Protein AF-A0A965IUM0-F1 (afdb_monomer_lite)

Foldseek 3Di:
DPPPWDDKAQPQQFDWDWAFDADPVRHGPQKTFGWGDPDPDIDGLAIGHPLQADDGPVNVVCVVQVVQCVDPQSPDWDKDWIATSVNQKIKMKTWRPSDWDFDDDDDPDDGPFTKTKMWIFIDGPHQPAFGKIFIFIDGPVCPVPDDDGPGPDMDTDHSSDDPD

Secondary structure (DSSP, 8-state):
----PPPPBS-----EEEEEEE-TTS-EEEEEEEEE-SSSS-EEEEEE-TT-----HHHHHHHHHHHHHTSGGGSS-EEEEEEEGGGTEEEEEEEEEEEEEEPPP-TTPPTT-EEEEEEEEEEESSSSS-EEEEEEEEEGGGTTT----EEEEEEEE-TTS---

Sequence (164 aa):
MARQTKPAQDAFDFDVHQEPLLTTDGKRTGYFGMVRRDTAEPITLGVCTEQYGVVKNADLIEMVETNLASHDKLSNYNSKKFVVRDGARFYASYDFPDFKTELKPMGKRAKGDILGLRLVVNNSYDRSCRVSLSLGFLRLICTNGMTSLSKEFSMTKRHTLAIV

Radius of gyration: 19.31 Å; chains: 1; bounding box: 57×43×49 Å

Structure (mmCIF, N/CA/C/O backbone):
data_AF-A0A965IUM0-F1
#
_entry.id   AF-A0A965IUM0-F1
#
loop_
_atom_site.group_PDB
_atom_site.id
_atom_site.type_symbol
_atom_site.label_atom_id
_atom_site.label_alt_id
_atom_site.label_comp_id
_atom_site.label_asym_id
_atom_site.label_entity_id
_atom_site.label_seq_id
_atom_site.pdbx_PDB_ins_code
_atom_site.Cartn_x
_atom_site.Cartn_y
_atom_site.Cartn_z
_atom_site.occupancy
_atom_site.B_iso_or_equiv
_atom_site.auth_seq_id
_atom_site.auth_comp_id
_atom_site.auth_asym_id
_atom_site.auth_atom_id
_atom_site.pdbx_PDB_model_num
ATOM 1 N N . MET A 1 1 ? -0.095 -25.270 15.514 1.00 45.28 1 MET A N 1
ATOM 2 C CA . MET A 1 1 ? -1.086 -25.339 14.416 1.00 45.28 1 MET A CA 1
ATOM 3 C C . MET A 1 1 ? -0.635 -24.403 13.306 1.00 45.28 1 MET A C 1
ATOM 5 O O . MET A 1 1 ? -0.259 -23.278 13.618 1.00 45.28 1 MET A O 1
ATOM 9 N N . ALA A 1 2 ? -0.604 -24.849 12.048 1.00 51.69 2 ALA A N 1
ATOM 10 C CA . ALA A 1 2 ? -0.304 -23.959 10.927 1.00 51.69 2 ALA A CA 1
ATOM 11 C C . ALA A 1 2 ? -1.423 -22.913 10.822 1.00 51.69 2 ALA A C 1
ATOM 13 O O . ALA A 1 2 ? -2.597 -23.267 10.726 1.00 51.69 2 ALA A O 1
ATOM 14 N N . ARG A 1 3 ? -1.075 -21.625 10.900 1.00 55.66 3 ARG A N 1
ATOM 15 C CA . ARG A 1 3 ? -2.040 -20.538 10.721 1.00 55.66 3 ARG A CA 1
ATOM 16 C C . ARG A 1 3 ? -2.569 -20.630 9.289 1.00 55.66 3 ARG A C 1
ATOM 18 O O . ARG A 1 3 ? -1.809 -20.358 8.360 1.00 55.66 3 ARG A O 1
ATOM 25 N N . GLN A 1 4 ? -3.835 -21.015 9.107 1.00 58.97 4 GLN A N 1
ATOM 26 C CA . GLN A 1 4 ? -4.494 -20.915 7.804 1.00 58.97 4 GLN A CA 1
ATOM 27 C C . GLN A 1 4 ? -4.485 -19.441 7.403 1.00 58.97 4 GLN A C 1
ATOM 29 O O . GLN A 1 4 ? -5.201 -18.609 7.958 1.00 58.97 4 GLN A O 1
ATOM 34 N N . THR A 1 5 ? -3.557 -19.098 6.518 1.00 66.19 5 THR A N 1
ATOM 35 C CA . THR A 1 5 ? -3.379 -17.729 6.059 1.00 66.19 5 THR A CA 1
ATOM 36 C C . THR A 1 5 ? -4.317 -17.566 4.884 1.00 66.19 5 THR A C 1
ATOM 38 O O . THR A 1 5 ? -4.185 -18.282 3.894 1.00 66.19 5 THR A O 1
ATOM 41 N N . LYS A 1 6 ? -5.298 -16.672 5.018 1.00 80.25 6 LYS A N 1
ATOM 42 C CA . LYS A 1 6 ? -6.212 -16.361 3.920 1.00 80.25 6 LYS A CA 1
ATOM 43 C C . LYS A 1 6 ? -5.405 -15.933 2.684 1.00 80.25 6 LYS A C 1
ATOM 45 O O . LYS A 1 6 ? -4.380 -15.260 2.855 1.00 80.25 6 LYS A O 1
ATOM 50 N N . PRO A 1 7 ? -5.836 -16.330 1.476 1.00 84.81 7 PRO A N 1
ATOM 51 C CA . PRO A 1 7 ? -5.121 -16.006 0.250 1.00 84.81 7 PRO A CA 1
ATOM 52 C C . PRO A 1 7 ? -5.052 -14.491 0.030 1.00 84.81 7 PRO A C 1
ATOM 54 O O . PRO A 1 7 ? -5.846 -13.726 0.587 1.00 84.81 7 PRO A O 1
ATOM 57 N N . ALA A 1 8 ? -4.081 -14.068 -0.780 1.00 89.12 8 ALA A N 1
ATOM 58 C CA . ALA A 1 8 ? -4.038 -12.702 -1.283 1.00 89.12 8 ALA A CA 1
ATOM 59 C C . ALA A 1 8 ? -5.281 -12.423 -2.141 1.00 89.12 8 ALA A C 1
ATOM 61 O O . ALA A 1 8 ? -5.806 -13.332 -2.784 1.00 89.12 8 ALA A O 1
ATOM 62 N N . GLN A 1 9 ? -5.747 -11.178 -2.121 1.00 90.94 9 GLN A N 1
ATOM 63 C CA . GLN A 1 9 ? -6.909 -10.730 -2.885 1.00 90.94 9 GLN A CA 1
ATOM 64 C C . GLN A 1 9 ? -6.497 -9.573 -3.791 1.00 90.94 9 GLN A C 1
ATOM 66 O O . GLN A 1 9 ? -5.678 -8.742 -3.394 1.00 90.94 9 GLN A O 1
ATOM 71 N N . ASP A 1 10 ? -7.098 -9.503 -4.974 1.00 91.75 10 ASP A N 1
ATOM 72 C CA . ASP A 1 10 ? -6.817 -8.441 -5.944 1.00 91.75 10 ASP A CA 1
ATOM 73 C C . ASP A 1 10 ? -7.701 -7.203 -5.725 1.00 91.75 10 ASP A C 1
ATOM 75 O O . ASP A 1 10 ? -7.351 -6.117 -6.168 1.00 91.75 10 ASP A O 1
ATOM 79 N N . ALA A 1 11 ? -8.813 -7.333 -4.993 1.00 90.75 11 ALA A N 1
ATOM 80 C CA . ALA A 1 11 ? -9.650 -6.201 -4.599 1.00 90.75 11 ALA A CA 1
ATOM 81 C C . ALA A 1 11 ? -8.947 -5.378 -3.506 1.00 90.75 11 ALA A C 1
ATOM 83 O O . ALA A 1 11 ? -8.826 -5.834 -2.366 1.00 90.75 11 ALA A O 1
ATOM 84 N N . PHE A 1 12 ? -8.463 -4.183 -3.853 1.00 91.94 12 PHE A N 1
ATOM 85 C CA . PHE A 1 12 ? -7.678 -3.317 -2.960 1.00 91.94 12 PHE A CA 1
ATOM 86 C C . PHE A 1 12 ? -8.303 -1.942 -2.699 1.00 91.94 12 PHE A C 1
ATOM 88 O O . PHE A 1 12 ? -7.847 -1.244 -1.795 1.00 91.94 12 PHE A O 1
ATOM 95 N N . ASP A 1 13 ? -9.304 -1.555 -3.484 1.00 91.88 13 ASP A N 1
ATOM 96 C CA . ASP A 1 13 ? -9.936 -0.234 -3.583 1.00 91.88 13 ASP A CA 1
ATOM 97 C C . ASP A 1 13 ? -11.182 -0.068 -2.695 1.00 91.88 13 ASP A C 1
ATOM 99 O O . ASP A 1 13 ? -11.901 0.922 -2.802 1.00 91.88 13 ASP A O 1
ATOM 103 N N . PHE A 1 14 ? -11.422 -1.014 -1.786 1.00 93.12 14 PHE A N 1
ATOM 104 C CA . PHE A 1 14 ? -12.497 -0.930 -0.800 1.00 93.12 14 PHE A CA 1
ATOM 105 C C . PHE A 1 14 ? -12.324 0.272 0.140 1.00 93.12 14 PHE A C 1
ATOM 107 O O . PHE A 1 14 ? -11.204 0.672 0.480 1.00 93.12 14 PHE A O 1
ATOM 114 N N . ASP A 1 15 ? -13.450 0.816 0.610 1.00 92.00 15 ASP A N 1
ATOM 115 C CA . ASP A 1 15 ? -13.426 1.918 1.566 1.00 92.00 15 ASP A CA 1
ATOM 116 C C . ASP A 1 15 ? -13.113 1.426 2.986 1.00 92.00 15 ASP A C 1
ATOM 118 O O . ASP A 1 15 ? -13.506 0.329 3.404 1.00 92.00 15 ASP A O 1
ATOM 122 N N . VAL A 1 16 ? -12.390 2.255 3.735 1.00 93.06 16 VAL A N 1
ATOM 123 C CA . VAL A 1 16 ? -12.005 1.984 5.121 1.00 93.06 16 VAL A CA 1
ATOM 124 C C . VAL A 1 16 ? -12.343 3.194 5.969 1.00 93.06 16 VAL A C 1
ATOM 126 O O . VAL A 1 16 ? -11.929 4.315 5.680 1.00 93.06 16 VAL A O 1
ATOM 129 N N . HIS A 1 17 ? -13.062 2.952 7.059 1.00 92.25 17 HIS A N 1
ATOM 130 C CA . HIS A 1 17 ? -13.491 3.987 7.986 1.00 92.25 17 HIS A CA 1
ATOM 131 C C . HIS A 1 17 ? -12.791 3.835 9.328 1.00 92.25 17 HIS A C 1
ATOM 133 O O . HIS A 1 17 ? -12.604 2.732 9.839 1.00 92.25 17 HIS A O 1
ATOM 139 N N . GLN A 1 18 ? -12.421 4.963 9.921 1.00 93.88 18 GLN A N 1
ATOM 140 C CA . GLN A 1 18 ? -11.960 5.003 11.298 1.00 93.88 18 GLN A CA 1
ATOM 141 C C . GLN A 1 18 ? -13.171 5.124 12.219 1.00 93.88 18 GLN A C 1
ATOM 143 O O . GLN A 1 18 ? -13.842 6.153 12.239 1.00 93.88 18 GLN A O 1
ATOM 148 N N . GLU A 1 19 ? -13.441 4.083 12.998 1.00 94.19 19 GLU A N 1
ATOM 149 C CA . GLU A 1 19 ? -14.647 4.004 13.817 1.00 94.19 19 GLU A CA 1
ATOM 150 C C . GLU A 1 19 ? -14.350 3.819 15.300 1.00 94.19 19 GLU A C 1
ATOM 152 O O . GLU A 1 19 ? -13.399 3.132 15.669 1.00 94.19 19 GLU A O 1
ATOM 157 N N . PRO A 1 20 ? -15.155 4.418 16.186 1.00 94.62 20 PRO A N 1
ATOM 158 C CA . PRO A 1 20 ? -14.964 4.301 17.618 1.00 94.62 20 PRO A CA 1
ATOM 159 C C . PRO A 1 20 ? -15.160 2.860 18.120 1.00 94.62 20 PRO A C 1
ATOM 161 O O . PRO A 1 20 ? -16.258 2.324 18.035 1.00 94.62 20 PRO A O 1
ATOM 164 N N . LEU A 1 21 ? -14.144 2.253 18.751 1.00 94.25 21 LEU A N 1
ATOM 165 C CA . LEU A 1 21 ? -14.343 0.989 19.472 1.00 94.25 21 LEU A CA 1
ATOM 166 C C . LEU A 1 21 ? -15.047 1.236 20.809 1.00 94.25 21 LEU A C 1
ATOM 168 O O . LEU A 1 21 ? -14.660 2.137 21.575 1.00 94.25 21 LEU A O 1
ATOM 172 N N . LEU A 1 22 ? -16.053 0.411 21.088 1.00 95.25 22 LEU A N 1
ATOM 173 C CA . LEU A 1 22 ? -16.884 0.466 22.286 1.00 95.25 22 LEU A CA 1
ATOM 174 C C . LEU A 1 22 ? -16.636 -0.760 23.175 1.00 95.25 22 LEU A C 1
ATOM 176 O O . LEU A 1 22 ? -16.306 -1.838 22.684 1.00 95.25 22 LEU A O 1
ATOM 180 N N . THR A 1 23 ? -16.778 -0.591 24.489 1.00 93.56 23 THR A N 1
ATOM 181 C CA . THR A 1 23 ? -16.873 -1.711 25.432 1.00 93.56 23 THR A CA 1
ATOM 182 C C . THR A 1 23 ? -18.211 -2.430 25.260 1.00 93.56 23 THR A C 1
ATOM 184 O O . THR A 1 23 ? -19.121 -1.916 24.610 1.00 93.56 23 THR A O 1
ATOM 187 N N . THR A 1 24 ? -18.363 -3.597 25.888 1.00 94.31 24 THR A N 1
ATOM 188 C CA . THR A 1 24 ? -19.643 -4.330 25.935 1.00 94.31 24 THR A CA 1
ATOM 189 C C . THR A 1 24 ? -20.796 -3.476 26.465 1.00 94.31 24 THR A C 1
ATOM 191 O O . THR A 1 24 ? -21.924 -3.627 26.016 1.00 94.31 24 THR A O 1
ATOM 194 N N . ASP A 1 25 ? -20.493 -2.527 27.354 1.00 95.06 25 ASP A N 1
ATOM 195 C CA . ASP A 1 25 ? -21.466 -1.606 27.954 1.00 95.06 25 ASP A CA 1
ATOM 196 C C . ASP A 1 25 ? -21.670 -0.321 27.121 1.00 95.06 25 ASP A C 1
ATOM 198 O O . ASP A 1 25 ? -22.235 0.658 27.607 1.00 95.06 25 ASP A O 1
ATOM 202 N N . GLY A 1 26 ? -21.140 -0.269 25.894 1.00 93.31 26 GLY A N 1
ATOM 203 C CA . GLY A 1 26 ? -21.284 0.861 24.970 1.00 93.31 26 GLY A CA 1
ATOM 204 C C . GLY A 1 26 ? -20.376 2.065 25.250 1.00 93.31 26 GLY A C 1
ATOM 205 O O . GLY A 1 26 ? -20.517 3.101 24.601 1.00 93.31 26 GLY A O 1
ATOM 206 N N . LYS A 1 27 ? -19.424 1.974 26.188 1.00 94.62 27 LYS A N 1
ATOM 207 C CA . LYS A 1 27 ? -18.520 3.089 26.525 1.00 94.62 27 LYS A CA 1
ATOM 208 C C . LYS A 1 27 ? -17.337 3.162 25.563 1.00 94.62 27 LYS A C 1
ATOM 210 O O . LYS A 1 27 ? -16.837 2.144 25.093 1.00 94.62 27 LYS A O 1
ATOM 215 N N . ARG A 1 28 ? -16.833 4.369 25.295 1.00 92.94 28 ARG A N 1
ATOM 216 C CA . ARG A 1 28 ? -15.649 4.571 24.443 1.00 92.94 28 ARG A CA 1
ATOM 217 C C . ARG A 1 28 ? -14.401 3.965 25.088 1.00 92.94 28 ARG A C 1
ATOM 219 O O . ARG A 1 28 ? -14.104 4.231 26.245 1.00 92.94 28 ARG A O 1
ATOM 226 N N . THR A 1 29 ? -13.639 3.210 24.299 1.00 93.31 29 THR A N 1
ATOM 227 C CA . THR A 1 29 ? -12.370 2.589 24.731 1.00 93.31 29 THR A CA 1
ATOM 228 C C . THR A 1 29 ? -11.152 3.514 24.620 1.00 93.31 29 THR A C 1
ATOM 230 O O . THR A 1 29 ? -10.064 3.145 25.050 1.00 93.31 29 THR A O 1
ATOM 233 N N . GLY A 1 3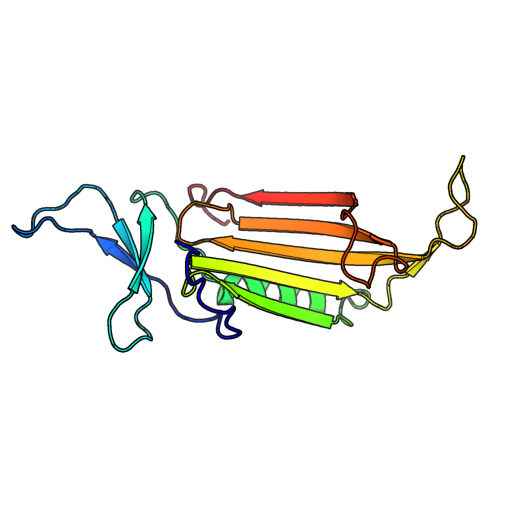0 ? -11.299 4.686 23.990 1.00 91.75 30 GLY A N 1
ATOM 234 C CA . GLY A 1 30 ? -10.175 5.549 23.595 1.00 91.75 30 GLY A CA 1
ATOM 235 C C . GLY A 1 30 ? -9.445 5.087 22.325 1.00 91.75 30 GLY A C 1
ATOM 236 O O . GLY A 1 30 ? -8.572 5.793 21.826 1.00 91.75 30 GLY A O 1
ATOM 237 N N . TYR A 1 31 ? -9.834 3.939 21.763 1.00 94.00 31 TYR A N 1
ATOM 238 C CA . TYR A 1 31 ? -9.307 3.415 20.510 1.00 94.00 31 TYR A CA 1
ATOM 239 C C . TYR A 1 31 ? -10.341 3.480 19.384 1.00 94.00 31 TYR A C 1
ATOM 241 O O . TYR A 1 31 ? -11.555 3.632 19.598 1.00 94.00 31 TYR A O 1
ATOM 249 N N . PHE A 1 32 ? -9.824 3.364 18.167 1.00 94.94 32 PHE A N 1
ATOM 250 C CA . PHE A 1 32 ? -10.591 3.300 16.937 1.00 94.94 32 PHE A CA 1
ATOM 251 C C . PHE A 1 32 ? -10.241 2.024 16.171 1.00 94.94 32 PHE A C 1
ATOM 253 O O . PHE A 1 32 ? -9.100 1.565 16.205 1.00 94.94 32 PHE A O 1
ATOM 260 N N . GLY A 1 33 ? -11.227 1.443 15.502 1.00 94.56 33 GLY A N 1
ATOM 261 C CA . GLY A 1 33 ? -11.065 0.355 14.555 1.00 94.56 33 GLY A CA 1
ATOM 262 C C . GLY A 1 33 ? -10.970 0.916 13.143 1.00 94.56 33 GLY A C 1
ATOM 263 O O . GLY A 1 33 ? -11.688 1.849 12.799 1.00 94.56 33 GLY A O 1
ATOM 264 N N . MET A 1 34 ? -10.093 0.344 12.328 1.00 94.25 34 MET A N 1
ATOM 265 C CA . MET A 1 34 ? -10.103 0.529 10.880 1.00 94.25 34 MET A CA 1
ATOM 266 C C . MET A 1 34 ? -11.075 -0.480 10.293 1.00 94.25 34 MET A C 1
ATOM 268 O O . MET A 1 34 ? -10.759 -1.668 10.243 1.00 94.25 34 MET A O 1
ATOM 272 N N . VAL A 1 35 ? -12.267 -0.030 9.927 1.00 94.56 35 VAL A N 1
ATOM 273 C CA . VAL A 1 35 ? -13.391 -0.891 9.568 1.00 94.56 35 VAL A CA 1
ATOM 274 C C . VAL A 1 35 ? -13.613 -0.863 8.065 1.00 94.56 35 VAL A C 1
ATOM 276 O O . VAL A 1 35 ? -13.803 0.191 7.463 1.00 94.56 35 VAL A O 1
ATOM 279 N N . ARG A 1 36 ? -13.601 -2.055 7.478 1.00 93.12 36 ARG A N 1
ATOM 280 C CA . ARG A 1 36 ? -13.990 -2.342 6.102 1.00 93.12 36 ARG A CA 1
ATOM 281 C C . ARG A 1 36 ? -15.467 -2.758 6.089 1.00 93.12 36 ARG A C 1
ATOM 283 O O . ARG A 1 36 ? -15.855 -3.606 6.895 1.00 93.12 36 ARG A O 1
ATOM 290 N N . ARG A 1 37 ? -16.285 -2.147 5.222 1.00 91.25 37 ARG A N 1
ATOM 291 C CA . ARG A 1 37 ? -17.763 -2.284 5.221 1.00 91.25 37 ARG A CA 1
ATOM 292 C C . ARG A 1 37 ? -18.381 -2.858 3.944 1.00 91.25 37 ARG A C 1
ATOM 294 O O . ARG A 1 37 ? -19.585 -3.065 3.907 1.00 91.25 37 ARG A O 1
ATOM 301 N N . ASP A 1 38 ? -17.592 -3.120 2.912 1.00 89.38 38 ASP A N 1
ATOM 302 C CA . ASP A 1 38 ? -18.051 -3.753 1.666 1.00 89.38 38 ASP A CA 1
ATOM 303 C C . ASP A 1 38 ? -18.348 -5.257 1.823 1.00 89.38 38 ASP A C 1
ATOM 305 O O . ASP A 1 38 ? -18.941 -5.873 0.940 1.00 89.38 38 ASP A O 1
ATOM 309 N N . THR A 1 39 ? -17.957 -5.862 2.946 1.00 87.06 39 THR A N 1
ATOM 310 C CA . THR A 1 39 ? -18.265 -7.251 3.295 1.00 87.06 39 THR A CA 1
ATOM 311 C C . THR A 1 39 ? -19.595 -7.368 4.039 1.00 87.06 39 THR A C 1
ATOM 313 O O . THR A 1 39 ? -20.001 -6.444 4.735 1.00 87.06 39 THR A O 1
ATOM 316 N N . ALA A 1 40 ? -20.254 -8.532 3.935 1.00 86.69 40 ALA A N 1
ATOM 317 C CA . ALA A 1 40 ? -21.560 -8.787 4.562 1.00 86.69 40 ALA A CA 1
ATOM 318 C C . ALA A 1 40 ? -21.593 -8.468 6.068 1.00 86.69 40 ALA A C 1
ATOM 320 O O . ALA A 1 40 ? -22.587 -7.954 6.568 1.00 86.69 40 ALA A O 1
ATOM 321 N N . GLU A 1 41 ? -20.483 -8.730 6.758 1.00 88.69 41 GLU A N 1
ATOM 322 C CA . GLU A 1 41 ? -20.235 -8.283 8.125 1.00 88.69 41 GLU A CA 1
ATOM 323 C C . GLU A 1 41 ? -19.080 -7.273 8.121 1.00 88.69 41 GLU A C 1
ATOM 325 O O . GLU A 1 41 ? -18.081 -7.526 7.435 1.00 88.69 41 GLU A O 1
ATOM 330 N N . PRO A 1 42 ? -19.152 -6.159 8.874 1.00 90.38 42 PRO A N 1
ATOM 331 C CA . PRO A 1 42 ? -18.042 -5.221 8.992 1.00 90.38 42 PRO A CA 1
ATOM 332 C C . PRO A 1 42 ? -16.794 -5.889 9.580 1.00 90.38 42 PRO A C 1
ATOM 334 O O . PRO A 1 42 ? -16.840 -6.512 10.642 1.00 90.38 42 PRO A O 1
ATOM 337 N N . ILE A 1 43 ? -15.648 -5.724 8.920 1.00 91.50 43 ILE A N 1
ATOM 338 C CA . ILE A 1 43 ? -14.379 -6.317 9.361 1.00 91.50 43 ILE A CA 1
ATOM 339 C C . ILE A 1 43 ? -13.479 -5.221 9.917 1.00 91.50 43 ILE A C 1
ATOM 341 O O . ILE A 1 43 ? -13.125 -4.273 9.221 1.00 91.50 43 ILE A O 1
ATOM 345 N N . THR A 1 44 ? -13.036 -5.383 11.164 1.00 93.56 44 THR A N 1
ATOM 346 C CA . THR A 1 44 ? -11.983 -4.529 11.727 1.00 93.56 44 THR A CA 1
ATOM 347 C C . THR A 1 44 ? -10.615 -5.036 11.270 1.00 93.56 44 THR A C 1
ATOM 349 O O . THR A 1 44 ? -10.144 -6.081 11.715 1.00 93.56 44 THR A O 1
ATOM 352 N N . LEU A 1 45 ? -9.962 -4.281 10.390 1.00 92.88 45 LEU A N 1
ATOM 353 C CA . LEU A 1 45 ? -8.638 -4.572 9.836 1.00 92.88 45 LEU A CA 1
ATOM 354 C C . LEU A 1 45 ? -7.514 -4.328 10.849 1.00 92.88 45 LEU A C 1
ATOM 356 O O . LEU A 1 45 ? -6.458 -4.953 10.779 1.00 92.88 45 LEU A O 1
ATOM 360 N N . GLY A 1 46 ? -7.735 -3.422 11.798 1.00 92.00 46 GLY A N 1
ATOM 361 C CA . GLY A 1 46 ? -6.782 -3.101 12.847 1.00 92.00 46 GLY A CA 1
ATOM 362 C C . GLY A 1 46 ? -7.326 -2.084 13.837 1.00 92.00 46 GLY A C 1
ATOM 363 O O . GLY A 1 46 ? -8.373 -1.484 13.619 1.00 92.00 46 GLY A O 1
ATOM 364 N N . VAL A 1 47 ? -6.600 -1.895 14.935 1.00 93.31 47 VAL A N 1
ATOM 365 C CA . VAL A 1 47 ? -6.943 -0.933 15.992 1.00 93.31 47 VAL A CA 1
ATOM 366 C C . VAL A 1 47 ? -5.907 0.177 15.994 1.00 93.31 47 VAL A C 1
ATOM 368 O O . VAL A 1 47 ? -4.723 -0.128 15.870 1.00 93.31 47 VAL A O 1
ATOM 371 N N . CYS A 1 48 ? -6.309 1.431 16.169 1.00 90.44 48 CYS A N 1
ATOM 372 C CA . CYS A 1 48 ? -5.436 2.600 16.199 1.00 90.44 48 CYS A CA 1
ATOM 373 C C . CYS A 1 48 ? -5.930 3.671 17.188 1.00 90.44 48 CYS A C 1
ATOM 375 O O . CYS A 1 48 ? -6.973 3.533 17.828 1.00 90.44 48 CYS A O 1
ATOM 377 N N . THR A 1 49 ? -5.153 4.743 17.322 1.00 90.44 49 THR A N 1
ATOM 378 C CA . THR A 1 49 ? -5.564 5.972 18.013 1.00 90.44 49 THR A CA 1
ATOM 379 C C . THR A 1 49 ? -6.209 6.944 17.026 1.00 90.44 49 THR A C 1
ATOM 381 O O . THR A 1 49 ? -6.101 6.760 15.814 1.00 90.44 49 THR A O 1
ATOM 384 N N . GLU A 1 50 ? -6.859 7.990 17.538 1.00 87.50 50 GLU A N 1
ATOM 385 C CA . GLU A 1 50 ? -7.520 9.032 16.735 1.00 87.50 50 GLU A CA 1
ATOM 386 C C . GLU A 1 50 ? -6.595 9.667 15.690 1.00 87.50 50 GLU A C 1
ATOM 388 O O . GLU A 1 50 ? -6.979 9.861 14.547 1.00 87.50 50 GLU A O 1
ATOM 393 N N . GLN A 1 51 ? -5.332 9.890 16.058 1.00 85.50 51 GLN A N 1
ATOM 394 C CA . GLN A 1 51 ? -4.324 10.522 15.202 1.00 85.50 51 GLN A CA 1
ATOM 395 C C . GLN A 1 51 ? -3.940 9.700 13.964 1.00 85.50 51 GLN A C 1
ATOM 397 O O . GLN A 1 51 ? -3.176 10.181 13.132 1.00 85.50 51 GLN A O 1
ATOM 402 N N . TYR A 1 52 ? -4.370 8.442 13.856 1.00 84.62 52 TYR A N 1
ATOM 403 C CA . TYR A 1 52 ? -4.035 7.602 12.714 1.00 84.62 52 TYR A CA 1
ATOM 404 C C . TYR A 1 52 ? -4.913 7.961 11.513 1.00 84.62 52 TYR A C 1
ATOM 406 O O . TYR A 1 52 ? -6.045 7.498 11.408 1.00 84.62 52 TYR A O 1
ATOM 414 N N . GLY A 1 53 ? -4.368 8.761 10.597 1.00 85.00 53 GLY A N 1
ATOM 415 C CA . GLY A 1 53 ? -5.038 9.127 9.358 1.00 85.00 53 GLY A CA 1
ATOM 416 C C . GLY A 1 53 ? -5.250 7.916 8.452 1.00 85.00 53 GLY A C 1
ATOM 417 O O . GLY A 1 53 ? -4.310 7.165 8.151 1.00 85.00 53 GLY A O 1
ATOM 418 N N . VAL A 1 54 ? -6.491 7.741 8.003 1.00 88.25 54 VAL A N 1
ATOM 419 C CA . VAL A 1 54 ? -6.832 6.742 6.992 1.00 88.25 54 VAL A CA 1
ATOM 420 C C . VAL A 1 54 ? -6.313 7.215 5.647 1.00 88.25 54 VAL A C 1
ATOM 422 O O . VAL A 1 54 ? -6.636 8.305 5.189 1.00 88.25 54 VAL A O 1
ATOM 425 N N . VAL A 1 55 ? -5.507 6.372 5.014 1.00 91.12 55 VAL A N 1
ATOM 426 C CA . VAL A 1 55 ? -4.984 6.612 3.672 1.00 91.12 55 VAL A CA 1
ATOM 427 C C . VAL A 1 55 ? -5.571 5.535 2.782 1.00 91.12 55 VAL A C 1
ATOM 429 O O . VAL A 1 55 ? -5.237 4.355 2.948 1.00 91.12 55 VAL A O 1
ATOM 432 N N . LYS A 1 56 ? -6.500 5.906 1.901 1.00 92.50 56 LYS A N 1
ATOM 433 C CA . LYS A 1 56 ? -7.183 4.939 1.042 1.00 92.50 56 LYS A CA 1
ATOM 434 C C . LYS A 1 56 ? -6.211 4.420 -0.016 1.00 92.50 56 LYS A C 1
ATOM 436 O O . LYS A 1 56 ? -5.388 5.165 -0.545 1.00 92.50 56 LYS A O 1
ATOM 441 N N . ASN A 1 57 ? -6.278 3.122 -0.301 1.00 93.56 57 ASN A N 1
ATOM 442 C CA . ASN A 1 57 ? -5.416 2.524 -1.320 1.00 93.56 57 ASN A CA 1
ATOM 443 C C . ASN A 1 57 ? -5.754 3.060 -2.717 1.00 93.56 57 ASN A C 1
ATOM 445 O O . ASN A 1 57 ? -4.839 3.225 -3.516 1.00 93.56 57 ASN A O 1
ATOM 449 N N . ALA A 1 58 ? -7.034 3.353 -2.983 1.00 93.38 58 ALA A N 1
ATOM 450 C CA . ALA A 1 58 ? -7.482 3.981 -4.224 1.00 93.38 58 ALA A CA 1
ATOM 451 C C . ALA A 1 58 ? -6.752 5.313 -4.457 1.00 93.38 58 ALA A C 1
ATOM 453 O O . ALA A 1 58 ? -6.021 5.430 -5.436 1.00 93.38 58 ALA A O 1
ATOM 454 N N . ASP A 1 59 ? -6.820 6.235 -3.492 1.00 93.25 59 ASP A N 1
ATOM 455 C CA . ASP A 1 59 ? -6.160 7.546 -3.562 1.00 93.25 59 ASP A CA 1
ATOM 456 C C . ASP A 1 59 ? -4.634 7.427 -3.747 1.00 93.25 59 ASP A C 1
ATOM 458 O O . ASP A 1 59 ? -4.025 8.173 -4.513 1.00 93.25 59 ASP A O 1
ATOM 462 N N . LEU A 1 60 ? -3.987 6.469 -3.065 1.00 91.75 60 LEU A N 1
ATOM 463 C CA . LEU A 1 60 ? -2.547 6.229 -3.227 1.00 91.75 60 LEU A CA 1
ATOM 464 C C . LEU A 1 60 ? -2.191 5.756 -4.633 1.00 91.75 60 LEU A C 1
ATOM 466 O O . LEU A 1 60 ? -1.167 6.169 -5.177 1.00 91.75 60 LEU A O 1
ATOM 470 N N . ILE A 1 61 ? -2.995 4.860 -5.195 1.00 94.88 61 ILE A N 1
ATOM 471 C CA . ILE A 1 61 ? -2.748 4.296 -6.519 1.00 94.88 61 ILE A CA 1
ATOM 472 C C . ILE A 1 61 ? -3.045 5.323 -7.599 1.00 94.88 61 ILE A C 1
ATOM 474 O O . ILE A 1 61 ? -2.223 5.489 -8.492 1.00 94.88 61 ILE A O 1
ATOM 478 N N . GLU A 1 62 ? -4.132 6.075 -7.470 1.00 95.25 62 GLU A N 1
ATOM 479 C CA . GLU A 1 62 ? -4.448 7.186 -8.362 1.00 95.25 62 GLU A CA 1
ATOM 480 C C . GLU A 1 62 ? -3.328 8.232 -8.364 1.00 95.25 62 GLU A C 1
ATOM 482 O O . GLU A 1 62 ? -2.851 8.628 -9.429 1.00 95.25 62 GLU A O 1
ATOM 487 N N . MET A 1 63 ? -2.832 8.622 -7.183 1.00 92.94 63 MET A N 1
ATOM 488 C CA . MET A 1 63 ? -1.704 9.545 -7.062 1.00 92.94 63 MET A CA 1
ATOM 489 C C . MET A 1 63 ? -0.460 9.002 -7.771 1.00 92.94 63 MET A C 1
ATOM 491 O O . MET A 1 63 ? 0.195 9.735 -8.513 1.00 92.94 63 MET A O 1
ATOM 495 N N . VAL A 1 64 ? -0.114 7.731 -7.560 1.00 93.50 64 VAL A N 1
ATOM 496 C CA . VAL A 1 64 ? 1.058 7.115 -8.198 1.00 93.50 64 VAL A CA 1
ATOM 497 C C . VAL A 1 64 ? 0.881 7.058 -9.710 1.00 93.50 64 VAL A C 1
ATOM 499 O O . VAL A 1 64 ? 1.755 7.519 -10.437 1.00 93.50 64 VAL A O 1
ATOM 502 N N . GLU A 1 65 ? -0.241 6.546 -10.198 1.00 94.69 65 GLU A N 1
ATOM 503 C CA . GLU A 1 65 ? -0.465 6.315 -11.626 1.00 94.69 65 GLU A CA 1
ATOM 504 C C . GLU A 1 65 ? -0.607 7.614 -12.409 1.00 94.69 65 GLU A C 1
ATOM 506 O O . GLU A 1 65 ? -0.058 7.712 -13.503 1.00 94.69 65 GLU A O 1
ATOM 511 N N . THR A 1 66 ? -1.211 8.645 -11.816 1.00 93.88 66 THR A N 1
ATOM 512 C CA . THR A 1 66 ? -1.244 9.996 -12.395 1.00 93.88 66 THR A CA 1
ATOM 513 C C . THR A 1 66 ? 0.168 10.565 -12.558 1.00 93.88 66 THR A C 1
ATOM 515 O O . THR A 1 66 ? 0.496 11.134 -13.599 1.00 93.88 66 THR A O 1
ATOM 518 N N . ASN A 1 67 ? 1.042 10.377 -11.562 1.00 91.94 67 ASN A N 1
ATOM 519 C CA . ASN A 1 67 ? 2.434 10.834 -11.635 1.00 91.94 67 ASN A CA 1
ATOM 520 C C . ASN A 1 67 ? 3.302 9.988 -12.582 1.00 91.94 67 ASN A C 1
ATOM 522 O O . ASN A 1 67 ? 4.249 10.508 -13.167 1.00 91.94 67 ASN A O 1
ATOM 526 N N . LEU A 1 68 ? 3.008 8.697 -12.747 1.00 91.94 68 LEU A N 1
ATOM 527 C CA . LEU A 1 68 ? 3.688 7.862 -13.742 1.00 91.94 68 LEU A CA 1
ATOM 528 C C . LEU A 1 68 ? 3.255 8.235 -15.164 1.00 91.94 68 LEU A C 1
ATOM 530 O O . LEU A 1 68 ? 4.099 8.338 -16.049 1.00 91.94 68 LEU A O 1
ATOM 534 N N . ALA A 1 69 ? 1.962 8.497 -15.369 1.00 90.50 69 ALA A N 1
ATOM 535 C CA . ALA A 1 69 ? 1.410 8.900 -16.658 1.00 90.50 69 ALA A CA 1
ATOM 536 C C . ALA A 1 69 ? 1.922 10.271 -17.129 1.00 90.50 69 ALA A C 1
ATOM 538 O O . ALA A 1 69 ? 2.036 10.492 -18.329 1.00 90.50 69 ALA A O 1
ATOM 539 N N . SER A 1 70 ? 2.277 11.176 -16.210 1.00 91.19 70 SER A N 1
ATOM 540 C CA . SER A 1 70 ? 2.858 12.481 -16.558 1.00 91.19 70 SER A CA 1
ATOM 541 C C . SER A 1 70 ? 4.314 12.417 -17.041 1.00 91.19 70 SER A C 1
ATOM 543 O O . SER A 1 70 ? 4.863 13.436 -17.458 1.00 91.19 70 SER A O 1
ATOM 545 N N . HIS A 1 71 ? 4.948 11.239 -17.005 1.00 86.44 71 HIS A N 1
ATOM 546 C CA . HIS A 1 71 ? 6.330 11.036 -17.429 1.00 86.44 71 HIS A CA 1
ATOM 547 C C . HIS A 1 71 ? 6.408 9.982 -18.541 1.00 86.44 71 HIS A C 1
ATOM 549 O O . HIS A 1 71 ? 6.338 8.784 -18.271 1.00 86.44 71 HIS A O 1
ATOM 555 N N . ASP A 1 72 ? 6.675 10.404 -19.781 1.00 84.00 72 ASP A N 1
ATOM 556 C CA . ASP A 1 72 ? 6.696 9.522 -20.963 1.00 84.00 72 ASP A CA 1
ATOM 557 C C . ASP A 1 72 ? 7.548 8.255 -20.776 1.00 84.00 72 ASP A C 1
ATOM 559 O O . ASP A 1 72 ? 7.132 7.157 -21.138 1.00 84.00 72 ASP A O 1
ATOM 563 N N . LYS A 1 73 ? 8.715 8.379 -20.127 1.00 81.25 73 LYS A N 1
ATOM 564 C CA . LYS A 1 73 ? 9.655 7.265 -19.882 1.00 81.25 73 LYS A CA 1
ATOM 565 C C . LYS A 1 73 ? 9.186 6.254 -18.831 1.00 81.25 73 LYS A C 1
ATOM 567 O O . LYS A 1 73 ? 9.803 5.202 -18.693 1.00 81.25 73 LYS A O 1
ATOM 572 N N . LEU A 1 74 ? 8.165 6.602 -18.054 1.00 85.31 74 LEU A N 1
ATOM 573 C CA . LEU A 1 74 ? 7.603 5.786 -16.978 1.00 85.31 74 LEU A CA 1
ATOM 574 C C . LEU A 1 74 ? 6.153 5.382 -17.263 1.00 85.31 74 LEU A C 1
ATOM 576 O O . LEU A 1 74 ? 5.557 4.699 -16.441 1.00 85.31 74 LEU A O 1
ATOM 580 N N . SER A 1 75 ? 5.595 5.778 -18.409 1.00 84.56 75 SER A N 1
ATOM 581 C CA . SER A 1 75 ? 4.211 5.482 -18.789 1.00 84.56 75 SER A CA 1
ATOM 582 C C . SER A 1 75 ? 3.989 4.002 -19.129 1.00 84.56 75 SER A C 1
ATOM 584 O O . SER A 1 75 ? 2.913 3.466 -18.872 1.00 84.56 75 SER A O 1
ATOM 586 N N . ASN A 1 76 ? 5.016 3.319 -19.646 1.00 89.38 76 ASN A N 1
ATOM 587 C CA . ASN A 1 76 ? 4.982 1.886 -19.919 1.00 89.38 76 ASN A CA 1
ATOM 588 C C . ASN A 1 76 ? 5.475 1.087 -18.702 1.00 89.38 76 ASN A C 1
ATOM 590 O O . ASN A 1 76 ? 6.673 1.063 -18.398 1.00 89.38 76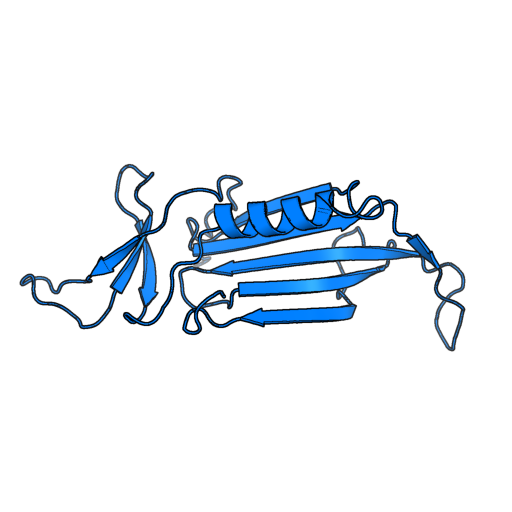 ASN A O 1
ATOM 594 N N . TYR A 1 77 ? 4.551 0.425 -18.002 1.00 92.19 77 TYR A N 1
ATOM 595 C CA . TYR A 1 77 ? 4.860 -0.403 -16.839 1.00 92.19 77 TYR A CA 1
ATOM 596 C C . TYR A 1 77 ? 3.950 -1.626 -16.718 1.00 92.19 77 TYR A C 1
ATOM 598 O O . TYR A 1 77 ? 2.787 -1.615 -17.114 1.00 92.19 77 TYR A O 1
ATOM 606 N N . ASN A 1 78 ? 4.464 -2.666 -16.064 1.00 91.88 78 ASN A N 1
ATOM 607 C CA . ASN A 1 78 ? 3.664 -3.782 -15.569 1.00 91.88 78 ASN A CA 1
ATOM 608 C C . ASN A 1 78 ? 3.361 -3.559 -14.088 1.00 91.88 78 ASN A C 1
ATOM 610 O O . ASN A 1 78 ? 4.285 -3.401 -13.289 1.00 91.88 78 ASN A O 1
ATOM 614 N N . SER A 1 79 ? 2.082 -3.562 -13.711 1.00 94.12 79 SER A N 1
ATOM 615 C CA . SER A 1 79 ? 1.676 -3.409 -12.312 1.00 94.12 79 SER A CA 1
ATOM 616 C C . SER A 1 79 ? 1.188 -4.725 -11.711 1.00 94.12 79 SER A C 1
ATOM 618 O O . SER A 1 79 ? 0.557 -5.549 -12.371 1.00 94.12 79 SER A O 1
ATOM 620 N N . LYS A 1 80 ? 1.479 -4.923 -10.427 1.00 94.38 80 LYS A N 1
ATOM 621 C CA . LYS A 1 80 ? 0.890 -5.976 -9.599 1.00 94.38 80 LYS A CA 1
ATOM 622 C C . LYS A 1 80 ? 0.431 -5.346 -8.301 1.00 94.38 80 LYS A C 1
ATOM 624 O O . LYS A 1 80 ? 1.241 -4.733 -7.613 1.00 94.38 80 LYS A O 1
ATOM 629 N N . LYS A 1 81 ? -0.845 -5.507 -7.970 1.00 95.75 81 LYS A N 1
ATOM 630 C CA . LYS A 1 81 ? -1.490 -4.915 -6.795 1.00 95.75 81 LYS A CA 1
ATOM 631 C C . LYS A 1 81 ? -2.254 -6.013 -6.083 1.00 95.75 81 LYS A C 1
ATOM 633 O O . LYS A 1 81 ? -2.966 -6.765 -6.735 1.00 95.75 81 LYS A O 1
ATOM 638 N N . PHE A 1 82 ? -2.073 -6.139 -4.779 1.00 94.75 82 PHE A N 1
ATOM 639 C CA . PHE A 1 82 ? -2.802 -7.122 -3.992 1.00 94.75 82 PHE A CA 1
ATOM 640 C C . PHE A 1 82 ? -2.860 -6.707 -2.528 1.00 94.75 82 PHE A C 1
ATOM 642 O O . PHE A 1 82 ? -1.996 -5.989 -2.012 1.00 94.75 82 PHE A O 1
ATOM 649 N N . VAL A 1 83 ? -3.869 -7.217 -1.837 1.00 94.56 83 VAL A N 1
ATOM 650 C CA . VAL A 1 83 ? -3.997 -7.112 -0.389 1.00 94.56 83 VAL A CA 1
ATOM 651 C C . VAL A 1 83 ? -3.852 -8.471 0.275 1.00 94.56 83 VAL A C 1
ATOM 653 O O . VAL A 1 83 ? -4.116 -9.525 -0.303 1.00 94.56 83 VAL A O 1
ATOM 656 N N . VAL A 1 84 ? -3.432 -8.447 1.534 1.00 92.69 84 VAL A N 1
ATOM 657 C CA . VAL A 1 84 ? -3.353 -9.625 2.401 1.00 92.69 84 VAL A CA 1
ATOM 658 C C . VAL A 1 84 ? -3.983 -9.311 3.753 1.00 92.69 84 VAL A C 1
ATOM 660 O O . VAL A 1 84 ? -4.200 -8.146 4.092 1.00 92.69 84 VAL A O 1
ATOM 663 N N . ARG A 1 85 ? -4.243 -10.352 4.556 1.00 89.88 85 ARG A N 1
ATOM 664 C CA . ARG A 1 85 ? -4.869 -10.226 5.888 1.00 89.88 85 ARG A CA 1
ATOM 665 C C . ARG A 1 85 ? -6.215 -9.490 5.822 1.00 89.88 85 ARG A C 1
ATOM 667 O O . ARG A 1 85 ? -6.392 -8.473 6.481 1.00 89.88 85 ARG A O 1
ATOM 674 N N . ASP A 1 86 ? -7.122 -9.980 4.979 1.00 89.00 86 ASP A N 1
ATOM 675 C CA . ASP A 1 86 ? -8.478 -9.424 4.804 1.00 89.00 86 ASP A CA 1
ATOM 676 C C . ASP A 1 86 ? -8.542 -7.974 4.289 1.00 89.00 86 ASP A C 1
ATOM 678 O O . ASP A 1 86 ? -9.600 -7.349 4.312 1.00 89.00 86 ASP A O 1
ATOM 682 N N . GLY A 1 87 ? -7.425 -7.439 3.790 1.00 91.38 87 GLY A N 1
ATOM 683 C CA . GLY A 1 87 ? -7.328 -6.044 3.361 1.00 91.38 87 GLY A CA 1
ATOM 684 C C . GLY A 1 87 ? -6.457 -5.176 4.267 1.00 91.38 87 GLY A C 1
ATOM 685 O O . GLY A 1 87 ? -6.160 -4.039 3.920 1.00 91.38 87 GLY A O 1
ATOM 686 N N . ALA A 1 88 ? -5.993 -5.690 5.411 1.00 92.31 88 ALA A N 1
ATOM 687 C CA . ALA A 1 88 ? -5.237 -4.893 6.375 1.00 92.31 88 ALA A CA 1
ATOM 688 C C . ALA A 1 88 ? -3.874 -4.415 5.853 1.00 92.31 88 ALA A C 1
ATOM 690 O O . ALA A 1 88 ? -3.351 -3.410 6.339 1.00 92.31 88 ALA A O 1
ATOM 691 N N . ARG A 1 89 ? -3.285 -5.121 4.880 1.00 93.31 89 ARG A N 1
ATOM 692 C CA . ARG A 1 89 ? -2.034 -4.728 4.224 1.00 93.31 89 ARG A CA 1
ATOM 693 C C . ARG A 1 89 ? -2.184 -4.729 2.719 1.00 93.31 89 ARG A C 1
ATOM 695 O O . ARG A 1 89 ? -2.678 -5.702 2.155 1.00 93.31 89 ARG A O 1
ATOM 702 N N . PHE A 1 90 ? -1.647 -3.689 2.107 1.00 95.00 90 PHE A N 1
ATOM 703 C CA . PHE A 1 90 ? -1.635 -3.473 0.675 1.00 95.00 90 PHE A CA 1
ATOM 704 C C . PHE A 1 90 ? -0.205 -3.436 0.143 1.00 95.00 90 PHE A C 1
ATOM 706 O O . PHE A 1 90 ? 0.683 -2.819 0.744 1.00 95.00 90 PHE A O 1
ATOM 713 N N . TYR A 1 91 ? -0.017 -4.083 -1.002 1.00 94.88 91 TYR A N 1
ATOM 714 C CA . TYR A 1 91 ? 1.228 -4.130 -1.745 1.00 94.88 91 TYR A CA 1
ATOM 715 C C . TYR A 1 91 ? 0.944 -3.823 -3.211 1.00 94.88 91 TYR A C 1
ATOM 717 O O . TYR A 1 91 ? 0.116 -4.483 -3.839 1.00 94.88 91 TYR A O 1
ATOM 725 N N . ALA A 1 92 ? 1.683 -2.872 -3.767 1.00 95.19 92 ALA A N 1
ATOM 726 C CA . ALA A 1 92 ? 1.742 -2.643 -5.197 1.00 95.19 92 ALA A CA 1
ATOM 727 C C . ALA A 1 92 ? 3.190 -2.566 -5.678 1.00 95.19 92 ALA A C 1
ATOM 729 O O . ALA A 1 92 ? 4.075 -2.045 -4.997 1.00 95.19 92 ALA A O 1
ATOM 730 N N . SER A 1 93 ? 3.435 -3.097 -6.868 1.00 93.38 93 SER A N 1
ATOM 731 C CA . SER A 1 93 ? 4.712 -3.001 -7.561 1.00 93.38 93 SER A CA 1
ATOM 732 C C . SER A 1 93 ? 4.494 -2.608 -9.009 1.00 93.38 93 SER A C 1
ATOM 734 O O . SER A 1 93 ? 3.618 -3.171 -9.662 1.00 93.38 93 SER A O 1
ATOM 736 N N . TYR A 1 94 ? 5.332 -1.703 -9.495 1.00 93.81 94 TYR A N 1
ATOM 737 C CA . TYR A 1 94 ? 5.373 -1.230 -10.870 1.00 93.81 94 TYR A CA 1
ATOM 738 C C . TYR A 1 94 ? 6.756 -1.528 -11.436 1.00 93.81 94 TYR A C 1
ATOM 740 O O . TYR A 1 94 ? 7.755 -1.038 -10.904 1.00 93.81 94 TYR A O 1
ATOM 748 N N . ASP A 1 95 ? 6.805 -2.348 -12.477 1.00 90.56 95 ASP A N 1
ATOM 749 C CA . ASP A 1 95 ? 8.020 -2.711 -13.200 1.00 90.56 95 ASP A CA 1
ATOM 750 C C . ASP A 1 95 ? 8.086 -1.955 -14.515 1.00 90.56 95 ASP A C 1
ATOM 752 O O . ASP A 1 95 ? 7.154 -2.043 -15.311 1.00 90.56 95 ASP A O 1
ATOM 756 N N . PHE A 1 96 ? 9.196 -1.263 -14.763 1.00 89.94 96 PHE A N 1
ATOM 757 C CA . PHE A 1 96 ? 9.397 -0.469 -15.976 1.00 89.94 96 PHE A CA 1
ATOM 758 C C . PHE A 1 96 ? 10.306 -1.238 -16.948 1.00 89.94 96 PHE A C 1
ATOM 760 O O . PHE A 1 96 ? 11.532 -1.179 -16.807 1.00 89.94 96 PHE A O 1
ATOM 767 N N . PRO A 1 97 ? 9.747 -1.997 -17.913 1.00 81.75 97 PRO A N 1
ATOM 768 C CA . PRO A 1 97 ? 10.529 -2.856 -18.805 1.00 81.75 97 PRO A CA 1
ATOM 769 C C . PRO A 1 97 ? 11.440 -2.069 -19.753 1.00 81.75 97 PRO A C 1
ATOM 771 O O . PRO A 1 97 ? 12.480 -2.589 -20.162 1.00 81.75 97 PRO A O 1
ATOM 774 N N . ASP A 1 98 ? 11.072 -0.829 -20.073 1.00 82.38 98 ASP A N 1
ATOM 775 C CA . ASP A 1 98 ? 11.828 0.040 -20.979 1.00 82.38 98 ASP A CA 1
ATOM 776 C C . ASP A 1 98 ? 13.049 0.664 -20.296 1.00 82.38 98 ASP A C 1
ATOM 778 O O . ASP A 1 98 ? 14.012 1.061 -20.954 1.00 82.38 98 ASP A O 1
ATOM 782 N N . PHE A 1 99 ? 13.054 0.705 -18.961 1.00 78.44 99 PHE A N 1
ATOM 783 C CA . PHE A 1 99 ? 14.197 1.175 -18.198 1.00 78.44 99 PHE A CA 1
ATOM 784 C C . PHE A 1 99 ? 15.192 0.029 -18.004 1.00 78.44 99 PHE A C 1
ATOM 786 O O . PHE A 1 99 ? 15.111 -0.729 -17.037 1.00 78.44 99 PHE A O 1
ATOM 793 N N . LYS A 1 100 ? 16.144 -0.091 -18.932 1.00 75.69 100 LYS A N 1
ATOM 794 C CA . LYS A 1 100 ? 17.262 -1.037 -18.850 1.00 75.69 100 LYS A CA 1
ATOM 795 C C . LYS A 1 100 ? 18.578 -0.279 -18.811 1.00 75.69 100 LYS A C 1
ATOM 797 O O . LYS A 1 100 ? 18.964 0.345 -19.795 1.00 75.69 100 LYS A O 1
ATOM 802 N N . THR A 1 101 ? 19.280 -0.371 -17.688 1.00 70.88 101 THR A N 1
ATOM 803 C CA . THR A 1 101 ? 20.628 0.191 -17.556 1.00 70.88 101 THR A CA 1
ATOM 804 C C . THR A 1 101 ? 21.626 -0.935 -17.364 1.00 70.88 101 THR A C 1
ATOM 806 O O . THR A 1 101 ? 21.484 -1.762 -16.462 1.00 70.88 101 THR A O 1
ATOM 809 N N . GLU A 1 102 ? 22.655 -0.957 -18.205 1.00 66.19 102 GLU A N 1
ATOM 810 C CA . GLU A 1 102 ? 23.782 -1.865 -18.040 1.00 66.19 102 GLU A CA 1
ATOM 811 C C . GLU A 1 102 ? 24.749 -1.312 -16.994 1.00 66.19 102 GLU A C 1
ATOM 813 O O . GLU A 1 102 ? 25.197 -0.162 -17.061 1.00 66.19 102 GLU A O 1
ATOM 818 N N . LEU A 1 103 ? 25.102 -2.140 -16.013 1.00 60.44 103 LEU A N 1
ATOM 819 C CA . LEU A 1 103 ? 26.163 -1.785 -15.081 1.00 60.44 103 LEU A CA 1
ATOM 820 C C . LEU A 1 103 ? 27.520 -1.864 -15.783 1.00 60.44 103 LEU A C 1
ATOM 822 O O . LEU A 1 103 ? 27.920 -2.916 -16.286 1.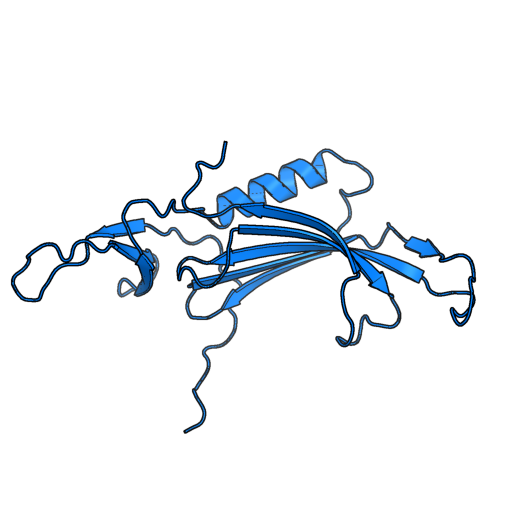00 60.44 103 LEU A O 1
ATOM 826 N N . LYS A 1 104 ? 28.286 -0.766 -15.733 1.00 57.19 104 LYS A N 1
ATOM 827 C CA . LYS A 1 104 ? 29.712 -0.818 -16.075 1.00 57.19 104 LYS A CA 1
ATOM 828 C C . LYS A 1 104 ? 30.417 -1.786 -15.110 1.00 57.19 104 LYS A C 1
ATOM 830 O O . LYS A 1 104 ? 30.183 -1.712 -13.898 1.00 57.19 104 LYS A O 1
ATOM 835 N N . PRO A 1 105 ? 31.285 -2.682 -15.606 1.00 54.28 105 PRO A N 1
ATOM 836 C CA . PRO A 1 105 ? 31.993 -3.627 -14.753 1.00 54.28 105 PRO A CA 1
ATOM 837 C C . PRO A 1 105 ? 32.930 -2.873 -13.797 1.00 54.28 105 PRO A C 1
ATOM 839 O O . PRO A 1 105 ? 33.880 -2.224 -14.227 1.00 54.28 105 PRO A O 1
ATOM 842 N N . MET A 1 106 ? 32.668 -2.968 -12.492 1.00 51.53 106 MET A N 1
ATOM 843 C CA . MET A 1 106 ? 33.608 -2.596 -11.430 1.00 51.53 106 MET A CA 1
ATOM 844 C C . MET A 1 106 ? 33.710 -3.742 -10.420 1.00 51.53 106 MET A C 1
ATOM 846 O O . MET A 1 106 ? 32.702 -4.178 -9.856 1.00 51.53 106 MET A O 1
ATOM 850 N N . GLY A 1 107 ? 34.931 -4.229 -10.183 1.00 64.12 107 GLY A N 1
ATOM 851 C CA . GLY A 1 107 ? 35.209 -5.334 -9.259 1.00 64.12 107 GLY A CA 1
ATOM 852 C C . GLY A 1 107 ? 34.656 -6.683 -9.741 1.00 64.12 107 GLY A C 1
ATOM 853 O O . GLY A 1 107 ? 34.746 -7.010 -10.918 1.00 64.12 107 GLY A O 1
ATOM 854 N N . LYS A 1 108 ? 34.056 -7.472 -8.836 1.00 52.38 108 LYS A N 1
ATOM 855 C CA . LYS A 1 108 ? 33.476 -8.810 -9.115 1.00 52.38 108 LYS A CA 1
ATOM 856 C C . LYS A 1 108 ? 32.148 -8.786 -9.902 1.00 52.38 108 LYS A C 1
ATOM 858 O O . LYS A 1 108 ? 31.441 -9.790 -9.937 1.00 52.38 108 LYS A O 1
ATOM 863 N N . ARG A 1 109 ? 31.745 -7.642 -10.464 1.00 54.72 109 ARG A N 1
ATOM 864 C CA . ARG A 1 109 ? 30.483 -7.504 -11.209 1.00 54.72 109 ARG A CA 1
ATOM 865 C C . ARG A 1 109 ? 30.696 -7.997 -12.639 1.00 54.72 109 ARG A C 1
ATOM 867 O O . ARG A 1 109 ? 31.554 -7.466 -13.342 1.00 54.72 109 ARG A O 1
ATOM 874 N N . ALA A 1 110 ? 29.947 -9.021 -13.044 1.00 54.88 110 ALA A N 1
ATOM 875 C CA . ALA A 1 110 ? 30.020 -9.555 -14.398 1.00 54.88 110 ALA A CA 1
ATOM 876 C C . ALA A 1 110 ? 29.595 -8.483 -15.420 1.00 54.88 110 ALA A C 1
ATOM 878 O O . ALA A 1 110 ? 28.679 -7.699 -15.167 1.00 54.88 110 ALA A O 1
ATOM 879 N N . LYS A 1 111 ? 30.268 -8.437 -16.577 1.00 50.56 111 LYS A N 1
ATOM 880 C CA . LYS A 1 111 ? 29.789 -7.670 -17.737 1.00 5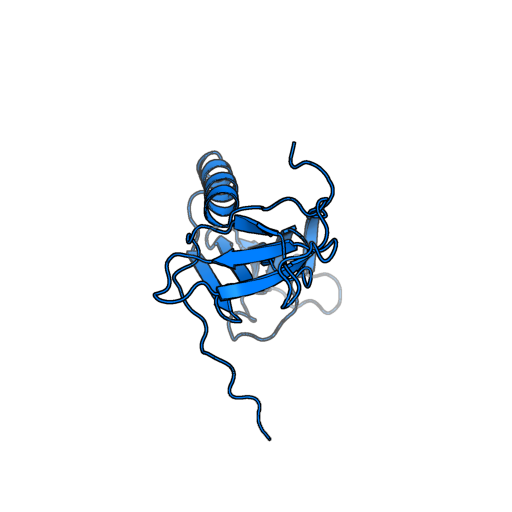0.56 111 LYS A CA 1
ATOM 881 C C . LYS A 1 111 ? 28.412 -8.219 -18.138 1.00 50.56 111 LYS A C 1
ATOM 883 O O . LYS A 1 111 ? 28.292 -9.427 -18.306 1.00 50.56 111 LYS A O 1
ATOM 888 N N . GLY A 1 112 ? 27.412 -7.349 -18.299 1.00 56.06 112 GLY A N 1
ATOM 889 C CA . GLY A 1 112 ? 26.079 -7.733 -18.789 1.00 56.06 112 GLY A CA 1
ATOM 890 C C . GLY A 1 112 ? 24.972 -7.858 -17.734 1.00 56.06 112 GLY A C 1
ATOM 891 O O . GLY A 1 112 ? 23.889 -8.332 -18.067 1.00 56.06 112 GLY A O 1
ATOM 892 N N . ASP A 1 113 ? 25.190 -7.421 -16.486 1.00 64.62 113 ASP A N 1
ATOM 893 C CA . ASP A 1 113 ? 24.092 -7.267 -15.519 1.00 64.62 113 ASP A CA 1
ATOM 894 C C . ASP A 1 113 ? 23.149 -6.142 -15.985 1.00 64.62 113 ASP A C 1
ATOM 896 O O . ASP A 1 113 ? 23.461 -4.954 -15.843 1.00 64.62 113 ASP A O 1
ATOM 900 N N . ILE A 1 114 ? 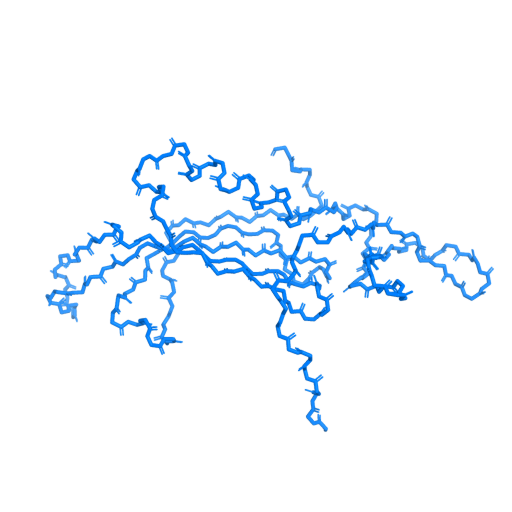21.988 -6.520 -16.525 1.00 70.25 114 ILE A N 1
ATOM 901 C CA . ILE A 1 114 ? 20.929 -5.576 -16.888 1.00 70.25 114 ILE A CA 1
ATOM 902 C C . ILE A 1 114 ? 20.085 -5.289 -15.641 1.00 70.25 114 ILE A C 1
ATOM 904 O O . ILE A 1 114 ? 19.547 -6.204 -15.005 1.00 70.25 114 ILE A O 1
ATOM 908 N N . LEU A 1 115 ? 19.970 -4.011 -15.290 1.00 76.25 115 LEU A N 1
ATOM 909 C CA . LEU A 1 115 ? 19.090 -3.535 -14.230 1.00 76.25 115 LEU A CA 1
ATOM 910 C C . LEU A 1 115 ? 17.775 -3.027 -14.819 1.00 76.25 115 LEU A C 1
ATOM 912 O O . LEU A 1 115 ? 17.793 -2.184 -15.712 1.00 76.25 115 LEU A O 1
ATOM 916 N N . GLY A 1 116 ? 16.660 -3.520 -14.286 1.00 79.88 116 GLY A N 1
ATOM 917 C CA . GLY A 1 116 ? 15.331 -2.936 -14.433 1.00 79.88 116 GLY A CA 1
ATOM 918 C C . GLY A 1 116 ? 15.020 -1.969 -13.292 1.00 79.88 116 GLY A C 1
ATOM 919 O O . GLY A 1 116 ? 15.619 -2.049 -12.217 1.00 79.88 116 GLY A O 1
ATOM 920 N N . LEU A 1 117 ? 14.065 -1.069 -13.501 1.00 86.88 117 LEU A N 1
ATOM 921 C CA . LEU A 1 117 ? 13.549 -0.175 -12.464 1.00 86.88 117 LEU A CA 1
ATOM 922 C C . LEU A 1 117 ? 12.250 -0.751 -11.879 1.00 86.88 117 LEU A C 1
ATOM 924 O O . LEU A 1 117 ? 11.375 -1.176 -12.634 1.00 86.88 117 LEU A O 1
ATOM 928 N N . ARG A 1 118 ? 12.110 -0.740 -10.546 1.00 90.31 118 ARG A N 1
ATOM 929 C CA . ARG A 1 118 ? 10.858 -1.073 -9.848 1.00 90.31 118 ARG A CA 1
ATOM 930 C C . ARG A 1 118 ? 10.492 -0.001 -8.834 1.00 90.31 118 ARG A C 1
ATOM 932 O O . ARG A 1 118 ? 11.310 0.370 -7.990 1.00 90.31 118 ARG A O 1
ATOM 939 N N . LEU A 1 119 ? 9.230 0.413 -8.859 1.00 91.31 119 LEU A N 1
ATOM 940 C CA . LEU A 1 119 ? 8.586 1.160 -7.783 1.00 91.31 119 LEU A CA 1
ATOM 941 C C . LEU A 1 119 ? 7.742 0.198 -6.939 1.00 91.31 119 LEU A C 1
ATOM 943 O O . LEU A 1 119 ? 6.950 -0.574 -7.469 1.00 91.31 119 LEU A O 1
ATOM 947 N N . VAL A 1 120 ? 7.908 0.244 -5.621 1.00 92.50 120 VAL A N 1
ATOM 948 C CA . VAL A 1 120 ? 7.121 -0.519 -4.647 1.00 92.50 120 VAL A CA 1
ATOM 949 C C . VAL A 1 120 ? 6.348 0.449 -3.769 1.00 92.50 120 VAL A C 1
ATOM 951 O O . VAL A 1 120 ? 6.939 1.340 -3.159 1.00 92.50 120 VAL A O 1
ATOM 954 N N . VAL A 1 121 ? 5.044 0.233 -3.667 1.00 94.12 121 VAL A N 1
ATOM 955 C CA . VAL A 1 121 ? 4.125 0.991 -2.823 1.00 94.12 121 VAL A CA 1
ATOM 956 C C . VAL A 1 121 ? 3.564 0.042 -1.774 1.00 94.12 121 VAL A C 1
ATOM 958 O O . VAL A 1 121 ? 3.033 -1.015 -2.107 1.00 94.12 121 VAL A O 1
ATOM 961 N N . ASN A 1 122 ? 3.679 0.408 -0.500 1.00 93.75 122 ASN A N 1
ATOM 962 C CA . ASN A 1 122 ? 3.077 -0.354 0.591 1.00 93.75 122 ASN A CA 1
ATOM 963 C C . ASN A 1 122 ? 2.221 0.553 1.460 1.00 93.75 122 ASN A C 1
ATOM 965 O O . ASN A 1 122 ? 2.616 1.683 1.762 1.00 93.75 122 ASN A O 1
ATOM 969 N N . ASN A 1 123 ? 1.104 0.008 1.925 1.00 93.75 123 ASN A N 1
ATOM 970 C CA . ASN A 1 123 ? 0.217 0.651 2.880 1.00 93.75 123 ASN A CA 1
ATOM 971 C C . ASN A 1 123 ? -0.333 -0.385 3.874 1.00 93.75 123 ASN A C 1
ATOM 973 O O . ASN A 1 123 ? -0.378 -1.583 3.582 1.00 93.75 123 ASN A O 1
ATOM 977 N N . SER A 1 124 ? -0.742 0.056 5.061 1.00 93.12 124 SER A N 1
ATOM 978 C CA . SER A 1 124 ? -1.481 -0.802 5.984 1.00 93.12 124 SER A CA 1
ATOM 979 C C . SER A 1 124 ? -2.465 -0.029 6.845 1.00 93.12 124 SER A C 1
ATOM 981 O O . SER A 1 124 ? -2.180 1.080 7.295 1.00 93.12 124 SER A O 1
ATOM 983 N N . TYR A 1 125 ? -3.573 -0.679 7.167 1.00 92.81 125 TYR A N 1
ATOM 984 C CA . TYR A 1 125 ? -4.572 -0.179 8.105 1.00 92.81 125 TYR A CA 1
ATOM 985 C C . TYR A 1 125 ? -4.325 -0.679 9.538 1.00 92.81 125 TYR A C 1
ATOM 987 O O . TYR A 1 125 ? -4.789 -0.077 10.499 1.00 92.81 125 TYR A O 1
ATOM 995 N N . ASP A 1 126 ? -3.528 -1.736 9.720 1.00 89.69 126 ASP A N 1
ATOM 996 C CA . ASP A 1 126 ? -3.251 -2.362 11.023 1.00 89.69 126 ASP A CA 1
ATOM 997 C C . ASP A 1 126 ? -2.028 -1.792 11.768 1.00 89.69 126 ASP A C 1
ATOM 999 O O . ASP A 1 126 ? -1.521 -2.424 12.697 1.00 89.69 126 ASP A O 1
ATOM 1003 N N . ARG A 1 127 ? -1.535 -0.606 11.377 1.00 86.94 127 ARG A N 1
ATOM 1004 C CA . ARG A 1 127 ? -0.306 0.046 11.893 1.00 86.94 127 ARG A CA 1
ATOM 1005 C C . ARG A 1 127 ? 0.982 -0.749 11.688 1.00 86.94 127 ARG A C 1
ATOM 1007 O O . ARG A 1 127 ? 2.033 -0.375 12.212 1.00 86.94 127 ARG A O 1
ATOM 1014 N N . SER A 1 128 ? 0.930 -1.858 10.964 1.00 86.69 128 SER A N 1
ATOM 1015 C CA . SER A 1 128 ? 2.071 -2.759 10.868 1.00 86.69 128 SER A CA 1
ATOM 1016 C C . SER A 1 128 ? 3.066 -2.359 9.777 1.00 86.69 128 SER A C 1
ATOM 1018 O O . SER A 1 128 ? 4.190 -2.861 9.749 1.00 86.69 128 SER A O 1
ATOM 1020 N N . CYS A 1 129 ? 2.668 -1.453 8.889 1.00 84.06 1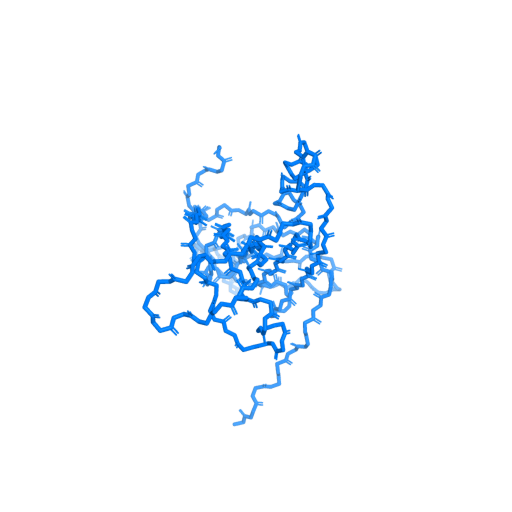29 CYS A N 1
ATOM 1021 C CA . CYS A 1 129 ? 3.499 -0.764 7.916 1.00 84.06 129 CYS A CA 1
ATOM 1022 C C . CYS A 1 129 ? 3.162 0.733 7.922 1.00 84.06 129 CYS A C 1
ATOM 1024 O O . CYS A 1 129 ? 2.112 1.175 8.382 1.00 84.06 129 CYS A O 1
ATOM 1026 N N . ARG A 1 130 ? 4.101 1.531 7.426 1.00 86.31 130 ARG A N 1
ATOM 1027 C CA . ARG A 1 130 ? 3.864 2.940 7.102 1.00 86.31 130 ARG A CA 1
ATOM 1028 C C . ARG A 1 130 ? 3.511 3.020 5.622 1.00 86.31 130 ARG A C 1
ATOM 1030 O O . ARG A 1 130 ? 3.962 2.152 4.868 1.00 86.31 130 ARG A O 1
ATOM 1037 N N . VAL A 1 131 ? 2.830 4.084 5.199 1.00 88.88 131 VAL A N 1
ATOM 1038 C CA . VAL A 1 131 ? 2.797 4.431 3.774 1.00 88.88 131 VAL A CA 1
ATOM 1039 C C . VAL A 1 131 ? 4.239 4.590 3.303 1.00 88.88 131 VAL A C 1
ATOM 1041 O O . VAL A 1 131 ? 5.014 5.373 3.866 1.00 88.88 131 VAL A O 1
ATOM 1044 N N . SER A 1 132 ? 4.630 3.791 2.317 1.00 89.25 132 SER A N 1
ATOM 1045 C CA . SER A 1 132 ? 5.990 3.799 1.787 1.00 89.25 132 SER A CA 1
ATOM 1046 C C . SER A 1 132 ? 5.984 3.666 0.279 1.00 89.25 132 SER A C 1
ATOM 1048 O O . SER A 1 132 ? 5.301 2.803 -0.264 1.00 89.25 132 SER A O 1
ATOM 1050 N N . LEU A 1 133 ? 6.789 4.502 -0.365 1.00 90.00 133 LEU A N 1
ATOM 1051 C CA . LEU A 1 133 ? 7.130 4.416 -1.774 1.00 90.00 133 LEU A CA 1
ATOM 1052 C C . LEU A 1 133 ? 8.635 4.169 -1.854 1.00 90.00 133 LEU A C 1
ATOM 1054 O O . LEU A 1 133 ? 9.426 4.908 -1.271 1.00 90.00 133 LEU A O 1
ATOM 1058 N N . SER A 1 134 ? 9.045 3.089 -2.504 1.00 88.94 134 SER A N 1
ATOM 1059 C CA . SER A 1 134 ? 10.453 2.722 -2.671 1.00 88.94 134 SER A CA 1
ATOM 1060 C C . SER A 1 134 ? 10.743 2.485 -4.142 1.00 88.94 134 SER A C 1
ATOM 1062 O O . SER A 1 134 ? 10.197 1.558 -4.730 1.00 88.94 134 SER A O 1
ATOM 1064 N N . LEU A 1 135 ? 11.614 3.306 -4.712 1.00 87.62 135 LEU A N 1
ATOM 1065 C CA . LEU A 1 135 ? 12.139 3.157 -6.057 1.00 87.62 135 LEU A CA 1
ATOM 1066 C C . LEU A 1 135 ? 13.535 2.538 -5.975 1.00 87.62 135 LEU A C 1
ATOM 1068 O O . LEU A 1 135 ? 14.387 2.964 -5.187 1.00 87.62 135 LEU A O 1
ATOM 1072 N N . GLY A 1 136 ? 13.782 1.519 -6.783 1.00 84.12 136 GLY A N 1
ATOM 1073 C CA . GLY A 1 136 ? 15.086 0.882 -6.810 1.00 84.12 136 GLY A CA 1
ATOM 1074 C C . GLY A 1 136 ? 15.326 0.063 -8.059 1.00 84.12 136 GLY A C 1
ATOM 1075 O O . GLY A 1 136 ? 14.422 -0.165 -8.866 1.00 84.12 136 GLY A O 1
ATOM 1076 N N . PHE A 1 137 ? 16.566 -0.392 -8.191 1.00 81.12 137 PHE A N 1
ATOM 1077 C CA . PHE A 1 137 ? 16.967 -1.249 -9.292 1.00 81.12 137 PHE A CA 1
ATOM 1078 C C . PHE A 1 137 ? 16.794 -2.724 -8.935 1.00 81.12 137 PHE A C 1
ATOM 1080 O O . PHE A 1 137 ? 17.098 -3.170 -7.824 1.00 81.12 137 PHE A O 1
ATOM 1087 N N . LEU A 1 138 ? 16.328 -3.493 -9.913 1.00 75.62 138 LEU A N 1
ATOM 1088 C CA . LEU A 1 138 ? 16.266 -4.946 -9.882 1.00 75.62 138 LEU A CA 1
ATOM 1089 C C . LEU A 1 138 ? 17.200 -5.510 -10.933 1.00 75.62 138 LEU A C 1
ATOM 1091 O O . LEU A 1 138 ? 17.125 -5.146 -12.100 1.00 75.62 138 LEU A O 1
ATOM 1095 N N . ARG A 1 139 ? 18.043 -6.462 -10.550 1.00 69.38 139 ARG A N 1
ATOM 1096 C CA . ARG A 1 139 ? 18.775 -7.261 -11.534 1.00 69.38 139 ARG A CA 1
ATOM 1097 C C . ARG A 1 139 ? 17.798 -8.163 -12.286 1.00 69.38 139 ARG A C 1
ATOM 1099 O O . ARG A 1 139 ? 17.067 -8.930 -11.665 1.00 69.38 139 ARG A O 1
ATOM 1106 N N . LEU A 1 140 ? 17.811 -8.107 -13.618 1.00 63.56 140 LEU A N 1
ATOM 1107 C CA . LEU A 1 140 ? 16.919 -8.902 -14.476 1.00 63.56 140 LEU A CA 1
ATOM 1108 C C . LEU A 1 140 ? 17.159 -10.412 -14.365 1.00 63.56 140 LEU A C 1
ATOM 1110 O O . LEU A 1 140 ? 16.229 -11.184 -14.544 1.00 63.56 140 LEU A O 1
ATOM 1114 N N . ILE A 1 141 ? 18.361 -10.846 -13.971 1.00 58.97 141 ILE A N 1
ATOM 1115 C CA . ILE A 1 141 ? 18.645 -12.267 -13.695 1.00 58.97 141 ILE A CA 1
ATOM 1116 C C . ILE A 1 141 ? 17.868 -12.800 -12.474 1.00 58.97 141 ILE A C 1
ATOM 1118 O O . ILE A 1 141 ? 17.803 -14.003 -12.232 1.00 58.97 141 ILE A O 1
ATOM 1122 N N . CYS A 1 142 ? 17.260 -11.897 -11.702 1.00 56.00 142 CYS A N 1
ATOM 1123 C CA . CYS A 1 142 ? 16.566 -12.184 -10.459 1.00 56.00 142 CYS A CA 1
ATOM 1124 C C . CYS A 1 142 ? 15.035 -12.122 -10.582 1.00 56.00 142 CYS A C 1
ATOM 1126 O O . CYS A 1 142 ? 14.336 -12.187 -9.568 1.00 56.00 142 CYS A O 1
ATOM 1128 N N . THR A 1 143 ? 14.491 -12.054 -11.805 1.00 51.53 143 THR A N 1
ATOM 1129 C CA . THR A 1 143 ? 13.041 -12.147 -12.077 1.00 51.53 143 THR A CA 1
ATOM 1130 C C . THR A 1 143 ? 12.409 -13.437 -11.546 1.00 51.53 143 THR A C 1
ATOM 1132 O O . THR A 1 143 ? 11.202 -13.478 -11.330 1.00 51.53 143 THR A O 1
ATOM 1135 N N . ASN A 1 144 ? 13.222 -14.452 -11.233 1.00 51.47 144 ASN A N 1
ATOM 1136 C CA . ASN A 1 144 ? 12.817 -15.731 -10.638 1.00 51.47 144 ASN A CA 1
ATOM 1137 C C . ASN A 1 144 ? 12.507 -15.651 -9.123 1.00 51.47 144 ASN A C 1
ATOM 1139 O O . ASN A 1 144 ? 12.437 -16.674 -8.447 1.00 51.47 144 ASN A O 1
ATOM 1143 N N . GLY A 1 145 ? 12.328 -14.446 -8.567 1.00 46.50 145 GLY A N 1
ATOM 1144 C CA . GLY A 1 145 ? 11.744 -14.246 -7.234 1.00 46.50 145 GLY A CA 1
ATOM 1145 C C . GLY A 1 145 ? 12.728 -14.225 -6.063 1.00 46.50 145 GLY A C 1
ATOM 1146 O O . GLY A 1 145 ? 12.296 -14.201 -4.912 1.00 46.50 145 GLY A O 1
ATOM 1147 N N . MET A 1 146 ? 14.036 -14.189 -6.323 1.00 44.94 146 MET A N 1
ATOM 1148 C CA . MET A 1 146 ? 15.056 -14.200 -5.275 1.00 44.94 146 MET A CA 1
ATOM 1149 C C . MET A 1 146 ? 16.122 -13.128 -5.534 1.00 44.94 146 MET A C 1
ATOM 1151 O O . MET A 1 146 ? 17.156 -13.465 -6.080 1.00 44.94 146 MET A O 1
ATOM 1155 N N . THR A 1 147 ? 15.882 -11.856 -5.164 1.00 48.72 147 THR A N 1
ATOM 1156 C CA . THR A 1 147 ? 16.919 -10.900 -4.680 1.00 48.72 147 THR A CA 1
ATOM 1157 C C . THR A 1 147 ? 16.355 -9.547 -4.217 1.00 48.72 147 THR A C 1
ATOM 1159 O O . THR A 1 147 ? 15.337 -9.070 -4.717 1.00 48.72 147 THR A O 1
ATOM 1162 N N . SER A 1 148 ? 17.130 -8.905 -3.331 1.00 49.47 148 SER A N 1
ATOM 1163 C CA . SER A 1 148 ? 17.062 -7.512 -2.873 1.00 49.47 148 SER A CA 1
ATOM 1164 C C . SER A 1 148 ? 16.936 -6.459 -3.977 1.00 49.47 148 SER A C 1
ATOM 1166 O O . SER A 1 148 ? 17.777 -6.373 -4.868 1.00 49.47 148 SER A O 1
ATOM 1168 N N . LEU A 1 149 ? 15.955 -5.571 -3.804 1.00 57.78 149 LEU A N 1
ATOM 1169 C CA . LEU A 1 149 ? 15.930 -4.229 -4.386 1.00 57.78 149 LEU A CA 1
ATOM 1170 C C . LEU A 1 149 ? 17.069 -3.401 -3.761 1.00 57.78 149 LEU A C 1
ATOM 1172 O O . LEU A 1 149 ? 17.085 -3.239 -2.535 1.00 57.78 149 LEU A O 1
ATOM 1176 N N . SER A 1 150 ? 17.996 -2.853 -4.556 1.00 60.59 150 SER A N 1
ATOM 1177 C CA . SER A 1 150 ? 18.827 -1.749 -4.056 1.00 60.59 150 SER A CA 1
ATOM 1178 C C . SER A 1 150 ? 17.954 -0.498 -4.049 1.00 60.59 150 SER A C 1
ATOM 1180 O O . SER A 1 150 ? 17.517 -0.021 -5.095 1.00 60.59 150 SER A O 1
ATOM 1182 N N . LYS A 1 151 ? 17.585 -0.030 -2.852 1.00 58.66 151 LYS A N 1
ATOM 1183 C CA . LYS A 1 151 ? 16.769 1.178 -2.701 1.00 58.66 151 LYS A CA 1
ATOM 1184 C C . LYS A 1 151 ? 17.629 2.383 -3.052 1.00 58.66 151 LYS A C 1
ATOM 1186 O O . LYS A 1 151 ? 18.501 2.745 -2.271 1.00 58.66 151 LYS A O 1
ATOM 1191 N N . GLU A 1 152 ? 17.356 2.992 -4.195 1.00 62.19 152 GLU A N 1
ATOM 1192 C CA . GLU A 1 152 ? 18.015 4.234 -4.612 1.00 62.19 152 GLU A CA 1
ATOM 1193 C C . GLU A 1 152 ? 17.268 5.447 -4.058 1.00 62.19 152 GLU A C 1
ATOM 1195 O O . GLU A 1 152 ? 17.867 6.437 -3.650 1.00 62.19 152 GLU A O 1
ATOM 1200 N N . PHE A 1 153 ? 15.941 5.342 -3.973 1.00 70.44 153 PHE A N 1
ATOM 1201 C CA . PHE A 1 153 ? 15.093 6.365 -3.388 1.00 70.44 153 PHE A CA 1
ATOM 1202 C C . PHE A 1 153 ? 13.973 5.711 -2.583 1.00 70.44 153 PHE A C 1
ATOM 1204 O O . PHE A 1 153 ? 13.293 4.798 -3.049 1.00 70.44 153 PHE A O 1
ATOM 1211 N N . SER A 1 154 ? 13.756 6.166 -1.351 1.00 72.56 154 SER A N 1
ATOM 1212 C CA . SER A 1 154 ? 12.619 5.711 -0.555 1.00 72.56 154 SER A CA 1
ATOM 1213 C C . SER A 1 154 ? 12.013 6.854 0.231 1.00 72.56 154 SER A C 1
ATOM 1215 O O . SER A 1 154 ? 12.713 7.529 0.984 1.00 72.56 154 SER A O 1
ATOM 1217 N N . MET A 1 155 ? 10.702 7.005 0.111 1.00 79.06 155 MET A N 1
ATOM 1218 C CA . MET A 1 155 ? 9.902 7.909 0.913 1.00 79.06 155 MET A CA 1
ATOM 1219 C C . MET A 1 155 ? 9.008 7.084 1.834 1.00 79.06 155 MET A C 1
ATOM 1221 O O . MET A 1 155 ? 8.303 6.177 1.397 1.00 79.06 155 MET A O 1
ATOM 1225 N N . THR A 1 156 ? 9.029 7.393 3.128 1.00 78.88 156 THR A N 1
ATOM 1226 C CA . THR A 1 156 ? 8.119 6.778 4.101 1.00 78.88 156 THR A CA 1
ATOM 1227 C C . THR A 1 156 ? 7.432 7.866 4.900 1.00 78.88 156 THR A C 1
ATOM 1229 O O . THR A 1 156 ? 8.117 8.718 5.465 1.00 78.88 156 THR A O 1
ATOM 1232 N N . LYS A 1 157 ? 6.105 7.813 5.001 1.00 78.81 157 LYS A N 1
ATOM 1233 C CA . LYS A 1 157 ? 5.310 8.770 5.774 1.00 78.81 157 LYS A CA 1
ATOM 1234 C C . LYS A 1 157 ? 4.497 8.018 6.820 1.00 78.81 157 LYS A C 1
ATOM 1236 O O . LYS A 1 157 ? 3.905 6.976 6.546 1.00 78.81 157 LYS A O 1
ATOM 1241 N N . ARG A 1 158 ? 4.535 8.499 8.065 1.00 79.31 158 ARG A N 1
ATOM 1242 C CA . ARG A 1 158 ? 3.703 7.937 9.137 1.00 79.31 158 ARG A CA 1
ATOM 1243 C C . ARG A 1 158 ? 2.265 8.395 8.931 1.00 79.31 158 ARG A C 1
ATOM 1245 O O . ARG A 1 158 ? 2.046 9.556 8.618 1.00 79.31 158 ARG A O 1
ATOM 1252 N N . HIS A 1 159 ? 1.318 7.518 9.236 1.00 71.44 159 HIS A N 1
ATOM 1253 C CA . HIS A 1 159 ? -0.115 7.825 9.213 1.00 71.44 159 HIS A CA 1
ATOM 1254 C C . HIS A 1 159 ? -0.536 8.932 10.192 1.00 71.44 159 HIS A C 1
ATOM 1256 O O . HIS A 1 159 ? -1.628 9.465 10.077 1.00 71.44 159 HIS A O 1
ATOM 1262 N N . THR A 1 160 ? 0.318 9.288 11.156 1.00 70.56 160 THR A N 1
ATOM 1263 C CA . THR A 1 160 ? 0.059 10.365 12.123 1.00 70.56 160 THR A CA 1
ATOM 1264 C C . THR A 1 160 ? 0.407 11.762 11.611 1.00 70.56 160 THR A C 1
ATOM 1266 O O . THR A 1 160 ? 0.153 12.740 12.302 1.00 70.56 160 THR A O 1
ATOM 1269 N N . LEU A 1 161 ? 1.056 11.876 10.449 1.00 59.44 161 LEU A N 1
ATOM 1270 C CA . LEU A 1 161 ? 1.421 13.157 9.846 1.00 59.44 161 LEU A CA 1
ATOM 1271 C C . LEU A 1 161 ? 0.535 13.375 8.623 1.00 59.44 161 LEU A C 1
ATOM 1273 O O . LEU A 1 161 ? 0.499 12.513 7.746 1.00 59.44 161 LEU A O 1
ATOM 1277 N N . ALA A 1 162 ? -0.154 14.518 8.570 1.00 48.91 162 ALA A N 1
ATOM 1278 C CA . ALA A 1 162 ? -1.033 14.878 7.463 1.00 48.91 162 ALA A CA 1
ATOM 1279 C C . ALA A 1 162 ? -0.335 14.652 6.113 1.00 48.91 162 ALA A C 1
ATOM 1281 O O . ALA A 1 162 ? 0.798 15.103 5.896 1.00 48.91 162 ALA A O 1
ATOM 1282 N N . ILE A 1 163 ? -0.999 13.923 5.214 1.00 46.16 163 ILE A N 1
ATOM 1283 C CA . ILE A 1 163 ? -0.578 13.786 3.820 1.00 46.16 163 ILE A CA 1
ATOM 1284 C C . ILE A 1 163 ? -0.954 15.081 3.102 1.00 46.16 163 ILE A C 1
ATOM 1286 O O . ILE A 1 163 ? -1.972 15.156 2.434 1.00 46.16 163 ILE A O 1
ATOM 1290 N N . VAL A 1 164 ? -0.158 16.120 3.353 1.00 33.12 164 VAL A N 1
ATOM 1291 C CA . VAL A 1 164 ? 0.021 17.256 2.442 1.00 33.12 164 VAL A CA 1
ATOM 1292 C C . VAL A 1 164 ? 1.091 16.883 1.431 1.00 33.12 164 VAL A C 1
ATOM 1294 O O . VAL A 1 164 ? 2.063 16.204 1.872 1.00 33.12 164 VAL A O 1
#

pLDDT: mean 81.89, std 15.34, range [33.12, 95.75]